Protein AF-A0A9X2F3K3-F1 (afdb_monomer)

Solvent-accessible surface area (backbone atoms only — not comparable to full-atom values): 7828 Å² total; per-residue (Å²): 143,87,76,75,82,71,66,69,67,62,64,63,65,62,68,70,69,75,80,77,74,86,85,67,72,75,80,76,63,83,79,59,46,78,61,59,54,81,40,63,28,26,39,67,88,41,89,82,61,59,40,31,37,43,40,50,56,79,48,82,90,44,61,50,35,48,31,40,33,40,38,33,50,92,89,35,58,29,33,31,41,34,37,35,51,48,46,36,38,36,33,30,28,77,43,69,66,54,93,61,69,64,47,56,68,27,46,40,39,36,42,55,45,76,55,99,90,40,42,38,34,50,32,44,43,90,59,63,75,68,45,45,32,35,38,128

Structure (mmCIF, N/CA/C/O backbone):
data_AF-A0A9X2F3K3-F1
#
_entry.id   AF-A0A9X2F3K3-F1
#
loop_
_atom_site.group_PDB
_atom_site.id
_atom_site.type_symbol
_atom_site.label_atom_id
_atom_site.label_alt_id
_atom_site.label_comp_id
_atom_site.label_asym_id
_atom_site.label_entity_id
_atom_site.label_seq_id
_atom_site.pdbx_PDB_ins_code
_atom_site.Cartn_x
_atom_site.Cartn_y
_atom_site.Cartn_z
_atom_site.occupancy
_atom_site.B_iso_or_equiv
_atom_site.auth_seq_id
_atom_site.auth_comp_id
_atom_site.auth_asym_id
_atom_site.auth_atom_id
_atom_site.pdbx_PDB_model_num
ATOM 1 N N . MET A 1 1 ? -67.944 -10.517 37.559 1.00 48.75 1 MET A N 1
ATOM 2 C CA . MET A 1 1 ? -67.243 -10.088 36.324 1.00 48.75 1 MET A CA 1
ATOM 3 C C . MET A 1 1 ? -66.319 -8.902 36.622 1.00 48.75 1 MET A C 1
ATOM 5 O O . MET A 1 1 ? -66.743 -7.764 36.480 1.00 48.75 1 MET A O 1
ATOM 9 N N . LYS A 1 2 ? -65.089 -9.121 37.118 1.00 51.03 2 LYS A N 1
ATOM 10 C CA . LYS A 1 2 ? -64.166 -8.020 37.498 1.00 51.03 2 LYS A CA 1
ATOM 11 C C . LYS A 1 2 ? -62.672 -8.333 37.275 1.00 51.03 2 LYS A C 1
ATOM 13 O O . LYS A 1 2 ? -61.825 -7.806 37.983 1.00 51.03 2 LYS A O 1
ATOM 18 N N . THR A 1 3 ? -62.317 -9.159 36.292 1.00 50.09 3 THR A N 1
ATOM 19 C CA . THR A 1 3 ? -60.914 -9.600 36.110 1.00 50.09 3 THR A CA 1
ATOM 20 C C . THR A 1 3 ? -60.356 -9.449 34.696 1.00 50.09 3 THR A C 1
ATOM 22 O O . THR A 1 3 ? -59.223 -9.836 34.458 1.00 50.09 3 THR A O 1
ATOM 25 N N . ILE A 1 4 ? -61.081 -8.819 33.765 1.00 51.38 4 ILE A N 1
ATOM 26 C CA . ILE A 1 4 ? -60.616 -8.689 32.367 1.00 51.38 4 ILE A CA 1
ATOM 27 C C . ILE A 1 4 ? -59.907 -7.344 32.097 1.00 51.38 4 ILE A C 1
ATOM 29 O O . ILE A 1 4 ? -59.139 -7.219 31.152 1.00 51.38 4 ILE A O 1
ATOM 33 N N . LYS A 1 5 ? -60.061 -6.329 32.960 1.00 46.66 5 LYS A N 1
ATOM 34 C CA . LYS A 1 5 ? -59.507 -4.981 32.702 1.00 46.66 5 LYS A CA 1
ATOM 35 C C . LYS A 1 5 ? -58.029 -4.773 33.070 1.00 46.66 5 LYS A C 1
ATOM 37 O O . LYS A 1 5 ? -57.496 -3.718 32.752 1.00 46.66 5 LYS A O 1
ATOM 42 N N . LYS A 1 6 ? -57.357 -5.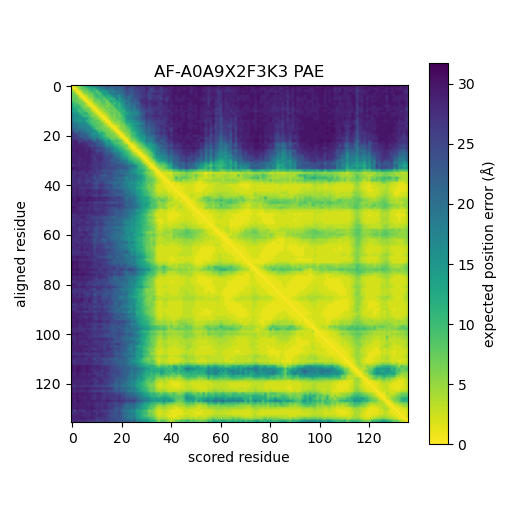730 33.723 1.00 46.91 6 LYS A N 1
ATOM 43 C CA . LYS A 1 6 ? -55.951 -5.555 34.154 1.00 46.91 6 LYS A CA 1
ATOM 44 C C . LYS A 1 6 ? -54.902 -6.132 33.199 1.00 46.91 6 LYS A C 1
ATOM 46 O O . LYS A 1 6 ? -53.742 -5.765 33.332 1.00 46.91 6 LYS A O 1
ATOM 51 N N . LEU A 1 7 ? -55.280 -6.966 32.226 1.00 45.00 7 LEU A N 1
ATOM 52 C CA . LEU A 1 7 ? -54.300 -7.559 31.305 1.00 45.00 7 LEU A CA 1
ATOM 53 C C . LEU A 1 7 ? -53.942 -6.670 30.104 1.00 45.00 7 LEU A C 1
ATOM 55 O O . LEU A 1 7 ? -52.879 -6.854 29.523 1.00 45.00 7 LEU A O 1
ATOM 59 N N . LEU A 1 8 ? -54.775 -5.685 29.747 1.00 45.44 8 LEU A N 1
ATOM 60 C CA . LEU A 1 8 ? -54.519 -4.860 28.557 1.00 45.44 8 LEU A CA 1
ATOM 61 C C . LEU A 1 8 ? -53.459 -3.763 28.766 1.00 45.44 8 LEU A C 1
ATOM 63 O O . LEU A 1 8 ? -52.913 -3.252 27.796 1.00 45.44 8 LEU A O 1
ATOM 67 N N . LEU A 1 9 ? -53.154 -3.398 30.015 1.00 45.66 9 LEU A N 1
ATOM 68 C CA . LEU A 1 9 ? -52.218 -2.308 30.326 1.00 45.66 9 LEU A CA 1
ATOM 69 C C . LEU A 1 9 ? -50.752 -2.754 30.408 1.00 45.66 9 LEU A C 1
ATOM 71 O O . LEU A 1 9 ? -49.864 -1.916 30.318 1.00 45.66 9 LEU A O 1
ATOM 75 N N . ILE A 1 10 ? -50.484 -4.058 30.529 1.00 48.84 10 ILE A N 1
ATOM 76 C CA . ILE A 1 10 ? -49.108 -4.578 30.595 1.00 48.84 10 ILE A CA 1
ATOM 77 C C . ILE A 1 10 ? -48.536 -4.799 29.184 1.00 48.84 10 ILE A C 1
ATOM 79 O O . ILE A 1 10 ? -47.331 -4.689 28.983 1.00 48.84 10 ILE A O 1
ATOM 83 N N . ALA A 1 11 ? -49.388 -5.015 28.177 1.00 46.38 11 ALA A N 1
ATOM 84 C CA . ALA A 1 11 ? -48.940 -5.225 26.800 1.00 46.38 11 ALA A CA 1
ATOM 85 C C . ALA A 1 11 ? -48.488 -3.933 26.086 1.00 46.38 11 ALA A C 1
ATOM 87 O O . ALA A 1 11 ? -47.692 -4.004 25.155 1.00 46.38 11 ALA A O 1
ATOM 88 N N . LEU A 1 12 ? -48.944 -2.750 26.520 1.00 43.50 12 LEU A N 1
ATOM 89 C CA . LEU A 1 12 ? -48.629 -1.486 25.837 1.00 43.50 12 LEU A CA 1
ATOM 90 C C . LEU A 1 12 ? -47.311 -0.837 26.303 1.00 43.50 12 LEU A C 1
ATOM 92 O O . LEU A 1 12 ? -46.729 -0.046 25.569 1.00 43.50 12 LEU A O 1
ATOM 96 N N . ALA A 1 13 ? -46.805 -1.199 27.487 1.00 46.12 13 ALA A N 1
ATOM 97 C CA . ALA A 1 13 ? -45.535 -0.679 28.009 1.00 46.12 13 ALA A CA 1
ATOM 98 C C . ALA A 1 13 ? -44.299 -1.441 27.489 1.00 46.12 13 ALA A C 1
ATOM 100 O O . ALA A 1 13 ? -43.184 -0.939 27.584 1.00 46.12 13 ALA A O 1
ATOM 101 N N . ILE A 1 14 ? -44.484 -2.634 26.916 1.00 46.66 14 ILE A N 1
ATOM 102 C CA . ILE A 1 14 ? -43.380 -3.457 26.391 1.00 46.66 14 ILE A CA 1
ATOM 103 C C . ILE A 1 14 ? -43.037 -3.066 24.941 1.00 46.66 14 ILE A C 1
ATOM 105 O O . ILE A 1 14 ? -41.908 -3.254 24.498 1.00 46.66 14 ILE A O 1
ATOM 109 N N . ILE A 1 15 ? -43.968 -2.435 24.217 1.00 45.91 15 ILE A N 1
ATOM 110 C CA . ILE A 1 15 ? -43.784 -2.072 22.801 1.00 45.91 15 ILE A CA 1
ATOM 111 C C . ILE A 1 15 ? -42.971 -0.772 22.628 1.00 45.91 15 ILE A C 1
ATOM 113 O O . ILE A 1 15 ? -42.363 -0.571 21.583 1.00 45.91 15 ILE A O 1
ATOM 117 N N . GLN A 1 16 ? -42.871 0.091 23.648 1.00 42.69 16 GLN A N 1
ATOM 118 C CA . GLN A 1 16 ? -42.116 1.354 23.540 1.00 42.69 16 GLN A CA 1
ATOM 119 C C . GLN A 1 16 ? -40.643 1.273 23.979 1.00 42.69 16 GLN A C 1
ATOM 121 O O . GLN A 1 16 ? -39.891 2.214 23.745 1.00 42.69 16 GLN A O 1
ATOM 126 N N . ALA A 1 17 ? -40.192 0.158 24.562 1.00 43.03 17 ALA A N 1
ATOM 127 C CA . ALA A 1 17 ? -38.802 0.010 25.008 1.00 43.03 17 ALA A CA 1
ATOM 128 C C . ALA A 1 17 ? -37.869 -0.644 23.967 1.00 43.03 17 ALA A C 1
ATOM 130 O O . ALA A 1 17 ? -36.667 -0.727 24.199 1.00 43.03 17 ALA A O 1
ATOM 131 N N . GLN A 1 18 ? -38.385 -1.092 22.816 1.00 45.47 18 GLN A N 1
ATOM 132 C CA . GLN A 1 18 ? -37.578 -1.762 21.782 1.00 45.47 18 GLN A CA 1
ATOM 133 C C . GLN A 1 18 ? -37.121 -0.848 20.631 1.00 45.47 18 GLN A C 1
ATOM 135 O O . GLN A 1 18 ? -36.517 -1.333 19.681 1.00 45.47 18 GLN A O 1
ATOM 140 N N . GLN A 1 19 ? -37.355 0.467 20.703 1.00 41.97 19 GLN A N 1
ATOM 141 C CA . GLN A 1 19 ? -36.951 1.413 19.647 1.00 41.97 19 GLN A CA 1
ATOM 142 C C . GLN A 1 19 ? -35.774 2.334 20.017 1.00 41.97 19 GLN A C 1
ATOM 144 O O . GLN A 1 19 ? -35.529 3.310 19.318 1.00 41.97 19 GLN A O 1
ATOM 149 N N . LEU A 1 20 ? -35.016 2.040 21.080 1.00 46.72 20 LEU A N 1
ATOM 150 C CA . LEU A 1 20 ? -33.930 2.924 21.544 1.00 46.72 20 LEU A CA 1
ATOM 151 C C . LEU A 1 20 ? -32.534 2.289 21.622 1.00 46.72 20 LEU A C 1
ATOM 153 O O . LEU A 1 20 ? -31.630 2.909 22.172 1.00 46.72 20 LEU A O 1
ATOM 157 N N . THR A 1 21 ? -32.303 1.102 21.055 1.00 46.56 21 THR A N 1
ATOM 158 C CA . THR A 1 21 ? -30.981 0.448 21.162 1.00 46.56 21 THR A CA 1
ATOM 159 C C . THR A 1 21 ? -30.273 0.125 19.850 1.00 46.56 21 THR A C 1
ATOM 161 O O . THR A 1 21 ? -29.158 -0.381 19.911 1.00 46.56 21 THR A O 1
ATOM 164 N N . SER A 1 22 ? -30.809 0.472 18.674 1.00 42.84 22 SER A N 1
ATOM 165 C CA . SER A 1 22 ? -30.088 0.211 17.411 1.00 42.84 22 SER A CA 1
ATOM 166 C C . SER A 1 22 ? -29.357 1.413 16.807 1.00 42.84 22 SER A C 1
ATOM 168 O O . SER A 1 22 ? -28.736 1.250 15.770 1.00 42.84 22 SER A O 1
ATOM 170 N N . CYS A 1 23 ? -29.376 2.596 17.430 1.00 48.41 23 CYS A N 1
ATOM 171 C CA . CYS A 1 23 ? -28.737 3.800 16.869 1.00 48.41 23 CYS A CA 1
ATOM 172 C C . CYS A 1 23 ? -27.602 4.349 17.758 1.00 48.41 23 CYS A C 1
ATOM 174 O O . CYS A 1 23 ? -27.389 5.556 17.833 1.00 48.41 23 CYS A O 1
ATOM 176 N N . GLY A 1 24 ? -26.922 3.469 18.504 1.00 41.50 24 GLY A N 1
ATOM 177 C CA . GLY A 1 24 ? -25.881 3.855 19.472 1.00 41.50 24 GLY A CA 1
ATOM 178 C C . GLY A 1 24 ? -24.563 3.085 19.371 1.00 41.50 24 GLY A C 1
ATOM 179 O O . GLY A 1 24 ? -23.591 3.484 20.005 1.00 41.50 24 GLY 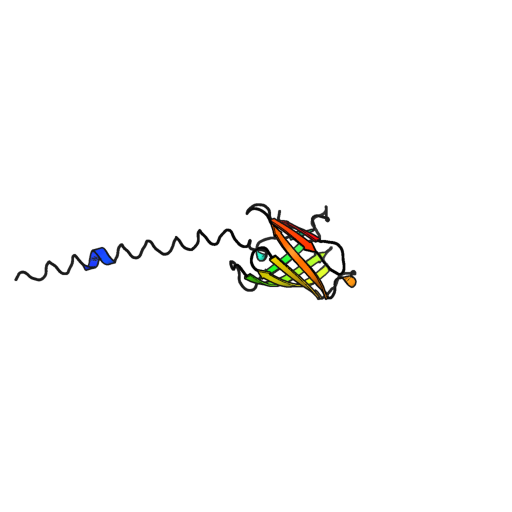A O 1
ATOM 180 N N . ALA A 1 25 ? -24.499 2.012 18.576 1.00 39.38 25 ALA A N 1
ATOM 181 C CA . ALA A 1 25 ? -23.254 1.278 18.323 1.00 39.38 25 ALA A CA 1
ATOM 182 C C . ALA A 1 25 ? -22.522 1.761 17.055 1.00 39.38 25 ALA A C 1
ATOM 184 O O . ALA A 1 25 ? -21.339 1.487 16.883 1.00 39.38 25 ALA A O 1
ATOM 185 N N . GLU A 1 26 ? -23.201 2.517 16.190 1.00 40.28 26 GLU A N 1
ATOM 186 C CA . GLU A 1 26 ? -22.645 2.998 14.918 1.00 40.28 26 GLU A CA 1
ATOM 187 C C . GLU A 1 26 ? -21.796 4.271 15.092 1.00 40.28 26 GLU A C 1
ATOM 189 O O . GLU A 1 26 ? -20.973 4.597 14.241 1.00 40.28 26 GLU A O 1
ATOM 194 N N . THR A 1 27 ? -21.921 4.971 16.224 1.00 41.59 27 THR A N 1
ATOM 195 C CA . THR A 1 27 ? -21.297 6.291 16.424 1.00 41.59 27 THR A CA 1
ATOM 196 C C . THR A 1 27 ? -19.950 6.261 17.153 1.00 41.59 27 THR A C 1
ATOM 198 O O . THR A 1 27 ? -19.328 7.309 17.306 1.00 41.59 27 THR A O 1
ATOM 201 N N . VAL A 1 28 ? -19.460 5.094 17.594 1.00 43.34 28 VAL A N 1
ATOM 202 C CA . VAL A 1 28 ? -18.189 4.991 18.357 1.00 43.34 28 VAL A CA 1
ATOM 203 C C . VAL A 1 28 ? -17.123 4.135 17.651 1.00 43.34 28 VAL A C 1
ATOM 205 O O . VAL A 1 28 ? -16.001 4.029 18.130 1.00 43.34 28 VAL A O 1
ATOM 208 N N . ALA A 1 29 ? -17.404 3.604 16.457 1.00 39.84 29 ALA A N 1
ATOM 209 C CA . ALA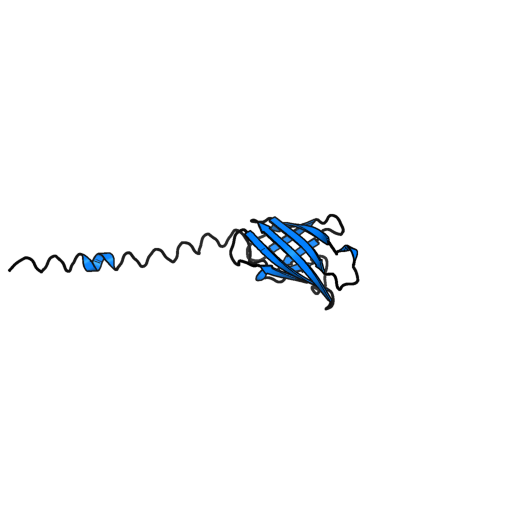 A 1 29 ? -16.402 2.917 15.627 1.00 39.84 29 ALA A CA 1
ATOM 210 C C . ALA A 1 29 ? -15.797 3.801 14.512 1.00 39.84 29 ALA A C 1
ATOM 212 O O . ALA A 1 29 ? -14.852 3.393 13.846 1.00 39.84 29 ALA A O 1
ATOM 213 N N . ALA A 1 30 ? -16.287 5.033 14.324 1.00 43.41 30 ALA A N 1
ATOM 214 C CA . ALA A 1 30 ? -15.908 5.909 13.206 1.00 43.41 30 ALA A CA 1
ATOM 215 C C . ALA A 1 30 ? -14.501 6.542 13.304 1.00 43.41 30 ALA A C 1
ATOM 217 O O . ALA A 1 30 ? -14.146 7.389 12.484 1.00 43.41 30 ALA A O 1
ATOM 218 N N . LEU A 1 31 ? -13.708 6.187 14.317 1.00 48.44 31 LEU A N 1
ATOM 219 C CA . LEU A 1 31 ? -12.449 6.871 14.622 1.00 48.44 31 LEU A CA 1
ATOM 220 C C . LEU A 1 31 ? -11.190 6.047 14.384 1.00 48.44 31 LEU A C 1
ATOM 222 O O . LEU A 1 31 ? -10.132 6.657 14.263 1.00 48.44 31 LEU A O 1
ATOM 226 N N . PHE A 1 32 ? -11.272 4.718 14.299 1.00 50.53 32 PHE A N 1
ATOM 227 C CA . PHE A 1 32 ? -10.052 3.938 14.493 1.00 50.53 32 PHE A CA 1
ATOM 228 C C . PHE A 1 32 ? -9.335 3.487 13.232 1.00 50.53 32 PHE A C 1
ATOM 230 O O . PHE A 1 32 ? -8.114 3.465 13.280 1.00 50.53 32 PHE A O 1
ATOM 237 N N . ILE A 1 33 ? -9.999 3.264 12.090 1.00 51.16 33 ILE A N 1
ATOM 238 C CA . ILE A 1 33 ? -9.274 3.041 10.826 1.00 51.16 33 ILE A CA 1
ATOM 239 C C . ILE A 1 33 ? -10.065 3.625 9.663 1.00 51.16 33 ILE A C 1
ATOM 241 O O . ILE A 1 33 ? -11.198 3.206 9.424 1.00 51.16 33 ILE A O 1
ATOM 245 N N . PRO A 1 34 ? -9.520 4.627 8.954 1.00 54.78 34 PRO A N 1
ATOM 246 C CA . PRO A 1 34 ? -10.183 5.160 7.781 1.00 54.78 34 PRO A CA 1
ATOM 247 C C . PRO A 1 34 ? -10.276 4.067 6.727 1.00 54.78 34 PRO A C 1
ATOM 249 O O . PRO A 1 34 ? -9.325 3.317 6.539 1.00 54.78 34 PRO A O 1
ATOM 252 N N . LEU A 1 35 ? -11.408 4.037 6.030 1.00 68.25 35 LEU A N 1
ATOM 253 C CA . LEU A 1 35 ? -11.637 3.302 4.794 1.00 68.25 35 LEU A CA 1
ATOM 254 C C . LEU A 1 35 ? -10.490 3.577 3.803 1.00 68.25 35 LEU A C 1
ATOM 256 O O . LEU A 1 35 ? -10.601 4.463 2.954 1.00 68.25 35 LEU A O 1
ATOM 260 N N . ILE A 1 36 ? -9.370 2.858 3.922 1.00 80.06 36 ILE A N 1
ATOM 261 C CA . ILE A 1 36 ? -8.237 2.985 2.999 1.00 80.06 36 ILE A CA 1
ATOM 262 C C . ILE A 1 36 ? -8.685 2.643 1.576 1.00 80.06 36 ILE A C 1
ATOM 264 O O . ILE A 1 36 ? -8.134 3.188 0.626 1.00 80.06 36 ILE A O 1
ATOM 268 N N . SER A 1 37 ? -9.738 1.825 1.466 1.00 80.31 37 SER A N 1
ATOM 269 C CA . SER A 1 37 ? -10.482 1.480 0.259 1.00 80.31 37 SER A CA 1
ATOM 270 C C . SER A 1 37 ? -11.365 2.600 -0.296 1.00 80.31 37 SER A C 1
ATOM 272 O O . SER A 1 37 ? -11.585 2.658 -1.501 1.00 80.31 37 SER A O 1
ATOM 274 N N . ALA A 1 38 ? -11.854 3.530 0.530 1.00 76.19 38 ALA A N 1
ATOM 275 C CA . ALA A 1 38 ? -12.732 4.616 0.072 1.00 76.19 38 ALA A CA 1
ATOM 276 C C . ALA A 1 38 ? -11.972 5.843 -0.449 1.00 76.19 38 ALA A C 1
ATOM 278 O O . ALA A 1 38 ? -12.589 6.865 -0.765 1.00 76.19 38 ALA A O 1
ATOM 279 N N . LYS A 1 39 ? -10.638 5.787 -0.489 1.00 81.00 39 LYS A N 1
ATOM 280 C CA . LYS A 1 39 ? -9.789 6.907 -0.882 1.00 81.00 39 LYS A CA 1
ATOM 281 C C . LYS A 1 39 ? -8.774 6.472 -1.925 1.00 81.00 39 LYS A C 1
ATOM 283 O O . LYS A 1 39 ? -8.164 5.415 -1.814 1.00 81.00 39 LYS A O 1
ATOM 288 N N . THR A 1 40 ? -8.559 7.344 -2.901 1.00 88.44 40 THR A N 1
ATOM 289 C CA . THR A 1 40 ? -7.353 7.300 -3.721 1.00 88.44 40 THR A CA 1
ATOM 290 C C . THR A 1 40 ? -6.219 7.918 -2.925 1.00 88.44 40 THR A C 1
ATOM 292 O O . THR A 1 40 ? -6.363 9.002 -2.354 1.00 88.44 40 THR A O 1
ATOM 295 N N . TRP A 1 41 ? -5.104 7.207 -2.880 1.00 92.00 41 TRP A N 1
ATOM 296 C CA . TRP A 1 41 ? -3.888 7.650 -2.227 1.00 92.00 41 TRP A CA 1
ATOM 297 C C . TRP A 1 41 ? -2.892 8.064 -3.293 1.00 92.00 41 TRP A C 1
ATOM 299 O O . TRP A 1 41 ? -2.684 7.331 -4.251 1.00 92.00 41 TRP A O 1
ATOM 309 N N . THR A 1 42 ? -2.273 9.219 -3.134 1.00 93.44 42 THR A N 1
ATOM 310 C CA . THR A 1 42 ? -1.326 9.757 -4.112 1.00 93.44 42 THR A CA 1
ATOM 311 C C . THR A 1 42 ? 0.052 9.831 -3.482 1.00 93.44 42 THR A C 1
ATOM 313 O O . THR A 1 42 ? 0.154 10.224 -2.315 1.00 93.44 42 THR A O 1
ATOM 316 N N . ASP A 1 43 ? 1.098 9.468 -4.228 1.00 92.81 43 ASP A N 1
ATOM 317 C CA . ASP A 1 43 ? 2.473 9.709 -3.782 1.00 92.81 43 ASP A CA 1
ATOM 318 C C . ASP A 1 43 ? 2.697 11.216 -3.623 1.00 92.81 43 ASP A C 1
ATOM 320 O O . ASP A 1 43 ? 2.555 11.993 -4.565 1.00 92.81 43 ASP A O 1
ATOM 324 N N . GLN A 1 44 ? 3.053 11.644 -2.413 1.00 90.81 44 GLN A N 1
ATOM 325 C CA . GLN A 1 44 ? 3.332 13.042 -2.114 1.00 90.81 44 GLN A CA 1
ATOM 326 C C . GLN A 1 44 ? 4.506 13.591 -2.944 1.00 90.81 44 GLN A C 1
ATOM 328 O O . GLN A 1 44 ? 4.573 14.800 -3.179 1.00 90.81 44 GLN A O 1
ATOM 333 N N . ALA A 1 45 ? 5.439 12.734 -3.370 1.00 88.81 45 ALA A N 1
ATOM 334 C CA . ALA A 1 45 ? 6.539 13.127 -4.244 1.00 88.81 45 ALA A CA 1
ATOM 335 C C . ALA A 1 45 ? 6.082 13.408 -5.688 1.00 88.81 45 ALA A C 1
ATOM 337 O O . ALA A 1 45 ? 6.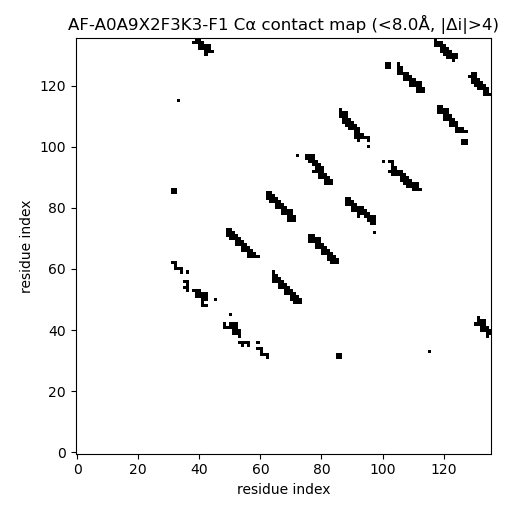795 14.099 -6.421 1.00 88.81 45 ALA A O 1
ATOM 338 N N . ASP A 1 46 ? 4.903 12.926 -6.095 1.00 85.69 46 ASP A N 1
ATOM 339 C CA . ASP A 1 46 ? 4.364 13.147 -7.431 1.00 85.69 46 ASP A CA 1
ATOM 340 C C . ASP A 1 46 ? 3.526 14.432 -7.513 1.00 85.69 46 ASP A C 1
ATOM 342 O O . ASP A 1 46 ? 2.331 14.480 -7.208 1.00 85.69 46 ASP A O 1
ATOM 346 N N . ALA A 1 47 ? 4.155 15.491 -8.025 1.00 82.56 47 ALA A N 1
ATOM 347 C CA . ALA A 1 47 ? 3.505 16.776 -8.261 1.00 82.56 47 ALA A CA 1
ATOM 348 C C . ALA A 1 47 ? 2.352 16.714 -9.286 1.00 82.56 47 ALA A C 1
ATOM 350 O O . ALA A 1 47 ? 1.512 17.615 -9.307 1.00 82.56 47 ALA A O 1
ATOM 351 N N . THR A 1 48 ? 2.309 15.687 -10.141 1.00 85.25 48 THR A N 1
ATOM 352 C CA . THR A 1 48 ? 1.281 15.522 -11.182 1.00 85.25 48 THR A CA 1
ATOM 353 C C . THR A 1 48 ? 0.059 14.737 -10.711 1.00 85.25 48 THR A C 1
ATOM 355 O O . THR A 1 48 ? -0.972 14.771 -11.386 1.00 85.25 48 THR A O 1
ATOM 358 N N . LYS A 1 49 ? 0.151 14.086 -9.543 1.00 82.94 49 LYS A N 1
ATOM 359 C CA . LYS A 1 49 ? -0.888 13.237 -8.944 1.00 82.94 49 LYS A CA 1
ATOM 360 C C . LYS A 1 49 ? -1.350 12.065 -9.824 1.00 82.94 49 LYS A C 1
ATOM 362 O O . LYS A 1 49 ? -2.496 11.630 -9.722 1.00 82.94 49 LYS A O 1
ATOM 367 N N . GLN A 1 50 ? -0.488 11.568 -10.703 1.00 86.12 50 GLN A N 1
ATOM 368 C CA . GLN A 1 50 ? -0.746 10.402 -11.551 1.00 86.12 50 GLN A CA 1
ATOM 369 C C . GLN A 1 50 ? -0.280 9.095 -10.900 1.00 86.12 50 GLN A C 1
ATOM 371 O O . GLN A 1 50 ? -0.827 8.034 -11.198 1.00 86.12 50 GLN A O 1
ATOM 376 N N . HIS A 1 51 ? 0.679 9.174 -9.978 1.00 92.12 51 HIS A N 1
ATOM 377 C CA . HIS A 1 51 ? 1.165 8.073 -9.166 1.00 92.12 51 HIS A CA 1
ATOM 378 C C . HIS A 1 51 ? 0.211 7.826 -7.999 1.00 92.12 51 HIS A C 1
ATOM 380 O O . HIS A 1 51 ? 0.233 8.513 -6.973 1.00 92.12 51 HIS A O 1
ATOM 386 N N . THR A 1 52 ? -0.680 6.859 -8.194 1.00 93.75 52 THR A N 1
ATOM 387 C CA . THR A 1 52 ? -1.816 6.613 -7.301 1.00 93.75 52 THR A CA 1
ATOM 388 C C . THR A 1 52 ? -1.852 5.181 -6.800 1.00 93.75 52 THR A C 1
ATOM 390 O O . THR A 1 52 ? -1.375 4.262 -7.454 1.00 93.75 52 THR A O 1
ATOM 393 N N . PHE A 1 53 ? -2.444 4.993 -5.629 1.00 94.56 53 PHE A N 1
ATOM 394 C CA . PHE A 1 53 ? -2.556 3.726 -4.932 1.00 94.56 53 PHE A CA 1
ATOM 395 C C . PHE A 1 53 ? -4.014 3.489 -4.559 1.00 94.56 53 PHE A C 1
ATOM 397 O O . PHE A 1 53 ? -4.699 4.372 -4.027 1.00 94.56 53 PHE A O 1
ATOM 404 N N . PHE A 1 54 ? -4.471 2.273 -4.831 1.00 93.19 54 PHE A N 1
ATOM 405 C CA . PHE A 1 54 ? -5.820 1.809 -4.545 1.00 93.19 54 PHE A CA 1
ATOM 406 C C . PHE A 1 54 ? -5.745 0.559 -3.684 1.00 93.19 54 PHE A C 1
ATOM 408 O O . PHE A 1 54 ? -4.979 -0.354 -3.983 1.00 93.19 54 PHE A O 1
ATOM 415 N N . PHE A 1 55 ? -6.566 0.517 -2.640 1.00 92.56 55 PHE A N 1
ATOM 416 C CA . PHE A 1 55 ? -6.635 -0.592 -1.696 1.00 92.56 55 PHE A CA 1
ATOM 417 C C . PHE A 1 55 ? -8.021 -1.226 -1.791 1.00 92.56 55 PHE A C 1
ATOM 419 O O . PHE A 1 55 ? -9.030 -0.531 -1.745 1.00 92.56 55 PHE A O 1
ATOM 426 N N . ASN A 1 56 ? -8.080 -2.542 -1.914 1.00 92.00 56 ASN A N 1
ATOM 427 C CA . ASN A 1 56 ? -9.305 -3.322 -1.881 1.00 92.00 56 ASN A CA 1
ATOM 428 C C . ASN A 1 56 ? -9.258 -4.224 -0.647 1.00 92.00 56 ASN A C 1
ATOM 430 O O . ASN A 1 56 ? -8.506 -5.199 -0.619 1.00 92.00 56 ASN A O 1
ATOM 434 N N . VAL A 1 57 ? -9.997 -3.839 0.391 1.00 90.44 57 VAL A N 1
ATOM 435 C CA . VAL A 1 57 ? -9.972 -4.497 1.702 1.00 90.44 57 VAL A CA 1
ATOM 436 C C . VAL A 1 57 ? -11.006 -5.618 1.757 1.00 90.44 57 VAL A C 1
ATOM 438 O O . VAL A 1 57 ? -12.102 -5.474 1.223 1.00 90.44 57 VAL A O 1
ATOM 441 N N . ASP A 1 58 ? -10.673 -6.718 2.429 1.00 88.75 58 ASP A N 1
ATOM 442 C CA . ASP A 1 58 ? -11.588 -7.860 2.558 1.00 88.75 58 ASP A CA 1
ATOM 443 C C . ASP A 1 58 ? -12.801 -7.534 3.448 1.00 88.75 58 ASP A C 1
ATOM 445 O O . ASP A 1 58 ? -13.928 -7.931 3.146 1.00 88.75 58 ASP A O 1
ATOM 449 N N . GLU A 1 59 ? -12.582 -6.802 4.547 1.00 81.25 59 GLU A N 1
ATOM 450 C CA . GLU A 1 59 ? -13.631 -6.388 5.480 1.00 81.25 59 GLU A CA 1
ATOM 451 C C . GLU A 1 59 ? -13.611 -4.871 5.729 1.00 81.25 59 GLU A C 1
ATOM 453 O O . GLU A 1 59 ? -12.812 -4.344 6.512 1.00 81.25 59 GLU A O 1
ATOM 458 N N . ASP A 1 60 ? -14.553 -4.156 5.110 1.00 76.69 60 ASP A N 1
ATOM 459 C CA . ASP A 1 60 ? -14.746 -2.724 5.346 1.00 76.69 60 ASP A CA 1
ATOM 460 C C . ASP A 1 60 ? -15.214 -2.425 6.785 1.00 76.69 60 ASP A C 1
ATOM 462 O O . ASP A 1 60 ? -16.004 -3.149 7.400 1.00 76.69 60 ASP A O 1
ATOM 466 N N . GLY A 1 61 ? -14.746 -1.296 7.327 1.00 74.50 61 GLY A N 1
ATOM 467 C CA . GLY A 1 61 ? -15.165 -0.790 8.639 1.00 74.50 61 GLY A CA 1
ATOM 468 C C . GLY A 1 61 ? -14.613 -1.567 9.839 1.00 74.50 61 GLY A C 1
ATOM 469 O O . GLY A 1 61 ? -15.103 -1.393 10.958 1.00 74.50 61 GLY A O 1
ATOM 470 N N . LYS A 1 62 ? -13.611 -2.430 9.636 1.00 81.69 62 LYS A N 1
ATOM 471 C CA . LYS A 1 62 ? -12.934 -3.166 10.711 1.00 81.69 62 LYS A CA 1
ATOM 472 C C . LYS A 1 62 ? -11.658 -2.478 11.175 1.00 81.69 62 LYS A C 1
ATOM 474 O O . LYS A 1 62 ? -11.015 -1.756 10.424 1.00 81.69 62 LYS A O 1
ATOM 479 N N . ALA A 1 63 ? -11.276 -2.775 12.420 1.00 81.50 63 ALA A N 1
ATOM 480 C CA . ALA A 1 63 ? -10.004 -2.363 13.014 1.00 81.50 63 ALA A CA 1
ATOM 481 C C . ALA A 1 63 ? -8.805 -3.232 12.557 1.00 81.50 63 ALA A C 1
ATOM 483 O O . ALA A 1 63 ? -7.683 -3.047 13.004 1.00 81.50 63 ALA A O 1
ATOM 484 N N . LYS A 1 64 ? -9.037 -4.218 11.696 1.00 88.50 64 LYS A N 1
ATOM 485 C CA . LYS A 1 64 ? -7.996 -5.004 11.041 1.00 88.50 64 LYS A CA 1
ATOM 486 C C . LYS A 1 64 ? -8.599 -5.691 9.831 1.00 88.50 64 LYS A C 1
ATOM 488 O O . LYS A 1 64 ? -9.744 -6.134 9.905 1.00 88.50 64 LYS A O 1
ATOM 493 N N . SER A 1 65 ? -7.846 -5.785 8.751 1.00 91.25 65 SER A N 1
ATOM 494 C CA . SER A 1 65 ? -8.240 -6.537 7.562 1.00 91.25 65 SER A CA 1
ATOM 495 C C . SER A 1 65 ? -7.009 -6.813 6.715 1.00 91.25 65 SER A C 1
ATOM 497 O O . SER A 1 65 ? -6.030 -6.065 6.757 1.00 91.25 65 SER A O 1
ATOM 499 N N . ASN A 1 66 ? -7.085 -7.863 5.906 1.00 95.38 66 ASN A N 1
ATOM 500 C CA . ASN A 1 66 ? -6.202 -7.995 4.757 1.00 95.38 66 ASN A CA 1
ATOM 501 C C . ASN A 1 66 ? -6.733 -7.143 3.598 1.00 95.38 66 ASN A C 1
ATOM 503 O O . ASN A 1 66 ? -7.883 -6.678 3.621 1.00 95.38 66 ASN A O 1
ATOM 507 N N . PHE A 1 67 ? -5.879 -6.921 2.607 1.00 94.94 67 PHE A N 1
ATOM 508 C CA . PHE A 1 67 ? -6.235 -6.252 1.370 1.00 94.94 67 PHE A CA 1
ATOM 509 C C . PHE A 1 67 ? -5.344 -6.686 0.210 1.00 94.94 67 PHE A C 1
ATOM 511 O O . PHE A 1 67 ? -4.201 -7.112 0.382 1.00 94.94 67 PHE A O 1
ATOM 518 N N . THR A 1 68 ? -5.867 -6.462 -0.986 1.00 96.69 68 THR A N 1
ATOM 519 C CA . THR A 1 68 ? -5.091 -6.384 -2.226 1.00 96.69 68 THR A CA 1
ATOM 520 C C . THR A 1 68 ? -5.049 -4.930 -2.684 1.00 96.69 68 THR A C 1
ATOM 522 O O . THR A 1 68 ? -5.823 -4.097 -2.206 1.00 96.69 68 THR A O 1
ATOM 525 N N . GLY A 1 69 ? -4.155 -4.578 -3.594 1.00 95.69 69 GLY A N 1
ATOM 526 C CA . GLY A 1 69 ? -4.126 -3.226 -4.122 1.00 95.69 69 GLY A CA 1
ATOM 527 C C . GLY A 1 69 ? -3.266 -3.069 -5.356 1.00 95.69 69 GLY A C 1
ATOM 528 O O . GLY A 1 69 ? -2.536 -3.973 -5.753 1.00 95.69 69 GLY A O 1
ATOM 529 N N . ASN A 1 70 ? -3.413 -1.908 -5.984 1.00 95.69 70 ASN A N 1
ATOM 530 C CA . ASN A 1 70 ? -2.697 -1.561 -7.200 1.00 95.69 70 ASN A CA 1
ATOM 531 C C . ASN A 1 70 ? -2.053 -0.189 -7.046 1.00 95.69 70 ASN A C 1
ATOM 533 O O . ASN A 1 70 ? -2.692 0.763 -6.588 1.00 95.69 70 ASN A O 1
ATOM 537 N N . GLU A 1 71 ? -0.797 -0.105 -7.454 1.00 95.06 71 GLU A N 1
ATOM 538 C CA . GLU A 1 71 ? -0.085 1.133 -7.722 1.00 95.06 71 GLU A CA 1
ATOM 539 C C . GLU A 1 71 ? -0.209 1.420 -9.220 1.00 95.06 71 GLU A C 1
ATOM 541 O O . GLU A 1 71 ? 0.173 0.597 -10.049 1.00 95.06 71 GLU A O 1
ATOM 546 N N . ASN A 1 72 ? -0.746 2.584 -9.571 1.00 94.25 72 ASN A N 1
ATOM 547 C CA . ASN A 1 72 ? -0.840 3.054 -10.944 1.00 94.25 72 ASN A CA 1
ATOM 548 C C . ASN A 1 72 ? 0.233 4.115 -11.186 1.00 94.25 72 ASN A C 1
ATOM 550 O O . ASN A 1 72 ? 0.249 5.140 -10.502 1.00 94.25 72 ASN A O 1
ATOM 554 N N . ILE A 1 73 ? 1.082 3.893 -12.188 1.00 89.00 73 ILE A N 1
ATOM 555 C CA . ILE A 1 73 ? 2.100 4.842 -12.652 1.00 89.00 73 ILE A CA 1
ATOM 556 C C . ILE A 1 73 ? 1.991 4.923 -14.171 1.00 89.00 73 ILE A C 1
ATOM 558 O O . ILE A 1 73 ? 2.211 3.930 -14.858 1.00 89.00 73 ILE A O 1
ATOM 562 N N . GLU A 1 74 ? 1.619 6.090 -14.700 1.00 84.62 74 GLU A N 1
ATOM 563 C CA . GLU A 1 74 ? 1.558 6.347 -16.153 1.00 84.62 74 GLU A CA 1
ATOM 564 C C . GLU A 1 74 ? 0.727 5.311 -16.948 1.00 84.62 74 GLU A C 1
ATOM 566 O O . GLU A 1 74 ? 1.006 5.004 -18.105 1.00 84.62 74 GLU A O 1
ATOM 571 N N . GLY A 1 75 ? -0.320 4.756 -16.328 1.00 83.25 75 GLY A N 1
ATOM 572 C CA . GLY A 1 75 ? -1.187 3.741 -16.940 1.00 83.25 75 GLY A CA 1
ATOM 573 C C . GLY A 1 75 ? -0.680 2.298 -16.829 1.00 83.25 75 GLY A C 1
ATOM 574 O O . GLY A 1 75 ? -1.362 1.388 -17.296 1.00 83.25 75 GLY A O 1
ATOM 575 N N . VAL A 1 76 ? 0.468 2.077 -16.186 1.00 90.38 76 VAL A N 1
ATOM 576 C CA . VAL A 1 76 ? 0.961 0.754 -15.786 1.00 90.38 76 VAL A CA 1
ATOM 577 C C . VAL A 1 76 ? 0.513 0.445 -14.359 1.00 90.38 76 VAL A C 1
ATOM 579 O O . VAL A 1 76 ? 0.410 1.359 -13.540 1.00 90.38 76 VAL A O 1
ATOM 582 N N . GLN A 1 77 ? 0.236 -0.832 -14.074 1.00 94.50 77 GLN A N 1
ATOM 583 C CA . GLN A 1 77 ? -0.238 -1.288 -12.767 1.00 94.50 77 GLN A CA 1
ATOM 584 C C . GLN A 1 77 ? 0.719 -2.297 -12.137 1.00 94.50 77 GLN A C 1
ATOM 586 O O . GLN A 1 77 ? 0.923 -3.381 -12.685 1.00 94.50 77 GLN A O 1
ATOM 591 N N . ASP A 1 78 ? 1.239 -1.958 -10.965 1.00 95.50 78 ASP A N 1
ATOM 592 C CA . ASP A 1 78 ? 1.978 -2.875 -10.101 1.00 95.50 78 ASP A CA 1
ATOM 593 C C . ASP A 1 78 ? 1.043 -3.361 -8.983 1.00 95.50 78 ASP A C 1
ATOM 595 O O . ASP A 1 78 ? 0.318 -2.569 -8.374 1.00 95.50 78 ASP A O 1
ATOM 599 N N . HIS A 1 79 ? 1.032 -4.668 -8.719 1.00 97.25 79 HIS A N 1
ATOM 600 C CA . HIS A 1 79 ? 0.122 -5.297 -7.763 1.00 97.25 79 HIS A CA 1
ATOM 601 C C . HIS A 1 79 ? 0.798 -5.554 -6.417 1.00 97.25 79 HIS A C 1
ATOM 603 O O . HIS A 1 79 ? 1.962 -5.968 -6.350 1.00 97.25 79 HIS A O 1
ATOM 609 N N . PHE A 1 80 ? 0.047 -5.363 -5.335 1.00 97.06 80 PHE A N 1
ATOM 610 C CA . PHE A 1 80 ? 0.501 -5.655 -3.983 1.00 97.06 80 PHE A CA 1
ATOM 611 C C . PHE A 1 80 ? -0.593 -6.269 -3.112 1.00 97.06 80 PHE A C 1
ATOM 613 O O . PHE A 1 80 ? -1.788 -6.056 -3.307 1.00 97.06 80 PHE A O 1
ATOM 620 N N . GLU A 1 81 ? -0.156 -6.985 -2.081 1.00 98.19 81 GLU A N 1
ATOM 621 C CA . GLU A 1 81 ? -1.019 -7.574 -1.059 1.00 98.19 81 GLU A CA 1
ATOM 622 C C . GLU A 1 81 ? -0.522 -7.185 0.328 1.00 98.19 81 GLU A C 1
ATOM 624 O O . GLU A 1 81 ? 0.682 -7.015 0.546 1.00 98.19 81 GLU A O 1
ATOM 629 N N . GLY A 1 82 ? -1.435 -7.043 1.281 1.00 97.19 82 GLY A N 1
ATOM 630 C CA . GLY A 1 82 ? -1.081 -6.566 2.605 1.00 97.19 82 GLY A CA 1
ATOM 631 C C . GLY A 1 82 ? -2.170 -6.721 3.647 1.00 97.19 82 GLY A C 1
ATOM 632 O O . GLY A 1 82 ? -3.184 -7.389 3.449 1.00 97.19 82 GLY A O 1
ATOM 633 N N . SER A 1 83 ? -1.926 -6.102 4.793 1.00 95.38 83 SER A N 1
ATOM 634 C CA . SER A 1 83 ? -2.871 -6.039 5.895 1.00 95.38 83 SER A CA 1
ATOM 635 C C . SER A 1 83 ? -2.681 -4.768 6.709 1.00 95.38 83 SER A C 1
ATOM 637 O O . SER A 1 83 ? -1.646 -4.096 6.653 1.00 95.38 83 SER A O 1
ATOM 639 N N . PHE A 1 84 ? -3.718 -4.419 7.456 1.00 92.12 84 PHE A N 1
ATOM 640 C CA . PHE A 1 84 ? -3.645 -3.392 8.480 1.00 92.12 84 PHE A CA 1
ATOM 641 C C . PHE A 1 84 ? -4.193 -3.918 9.804 1.00 92.12 84 PHE A C 1
ATOM 643 O O . PHE A 1 84 ? -5.067 -4.789 9.832 1.00 92.12 84 PHE A O 1
ATOM 650 N N . ASP A 1 85 ? -3.685 -3.348 10.890 1.00 91.25 85 ASP A N 1
ATOM 651 C CA . ASP A 1 85 ? -4.155 -3.537 12.261 1.00 91.25 85 ASP A CA 1
ATOM 652 C C . ASP A 1 85 ? -4.069 -2.181 12.970 1.00 91.25 85 ASP A C 1
ATOM 654 O O . ASP A 1 85 ? -2.985 -1.608 13.120 1.00 91.25 85 ASP A O 1
ATOM 658 N N . GLU A 1 86 ? -5.220 -1.622 13.333 1.00 87.44 86 GLU A N 1
ATOM 659 C CA . GLU A 1 86 ? -5.342 -0.235 13.793 1.00 87.44 86 GLU A CA 1
ATOM 660 C C . GLU A 1 86 ? -4.679 0.757 12.813 1.00 87.44 86 GLU A C 1
ATOM 662 O O . GLU A 1 86 ? -4.966 0.789 11.617 1.00 87.44 86 GLU A O 1
ATOM 667 N N . GLU A 1 87 ? -3.779 1.603 13.300 1.00 88.25 87 GLU A N 1
ATOM 668 C CA . GLU A 1 87 ? -3.077 2.578 12.466 1.00 88.25 87 GLU A CA 1
ATOM 669 C C . GLU A 1 87 ? -1.875 1.974 11.730 1.00 88.25 87 GLU A C 1
ATOM 671 O O . GLU A 1 87 ? -1.222 2.677 10.963 1.00 88.25 87 GLU A O 1
ATOM 676 N N . TYR A 1 88 ? -1.538 0.705 11.960 1.00 91.75 88 TYR A N 1
ATOM 677 C CA . TYR A 1 88 ? -0.394 0.058 11.329 1.00 91.75 88 TYR A CA 1
ATOM 678 C C . TYR A 1 88 ? -0.802 -0.597 10.019 1.00 91.75 88 TYR A C 1
ATOM 680 O O . TYR A 1 88 ? -1.833 -1.257 9.933 1.00 91.75 88 TYR A O 1
ATOM 688 N N . ILE A 1 89 ? 0.041 -0.443 9.003 1.00 93.62 89 ILE A N 1
ATOM 689 C CA . ILE A 1 89 ? -0.172 -1.035 7.686 1.00 93.62 89 ILE A CA 1
ATOM 690 C C . ILE A 1 89 ? 1.111 -1.674 7.179 1.00 93.62 89 ILE A C 1
ATOM 692 O O . ILE A 1 89 ? 2.210 -1.136 7.356 1.00 93.62 89 ILE A O 1
ATOM 696 N N . GLU A 1 90 ? 0.963 -2.805 6.504 1.00 96.06 90 GLU A N 1
ATOM 697 C CA . GLU A 1 90 ? 2.024 -3.411 5.725 1.00 96.06 90 GLU A CA 1
ATOM 698 C C . GLU A 1 90 ? 1.519 -3.986 4.407 1.00 96.06 90 GLU A C 1
ATOM 700 O O . GLU A 1 90 ? 0.384 -4.438 4.315 1.00 96.06 90 GLU A O 1
ATOM 705 N N . PHE A 1 91 ? 2.367 -3.978 3.381 1.00 96.06 91 PHE A N 1
ATOM 706 C CA . PHE A 1 91 ? 2.096 -4.656 2.115 1.00 96.06 91 PHE A CA 1
ATOM 707 C C . PHE A 1 91 ? 3.386 -5.059 1.413 1.00 96.06 91 PHE A C 1
ATOM 709 O O . PHE A 1 91 ? 4.465 -4.553 1.715 1.00 96.06 91 PHE A O 1
ATOM 716 N N . THR A 1 92 ? 3.281 -5.978 0.466 1.00 96.31 92 THR A N 1
ATOM 717 C CA . THR A 1 92 ? 4.388 -6.439 -0.368 1.00 96.31 92 THR A CA 1
ATOM 718 C C . THR A 1 92 ? 3.933 -6.466 -1.817 1.00 96.31 92 THR A C 1
ATOM 720 O O . THR A 1 92 ? 2.841 -6.949 -2.102 1.00 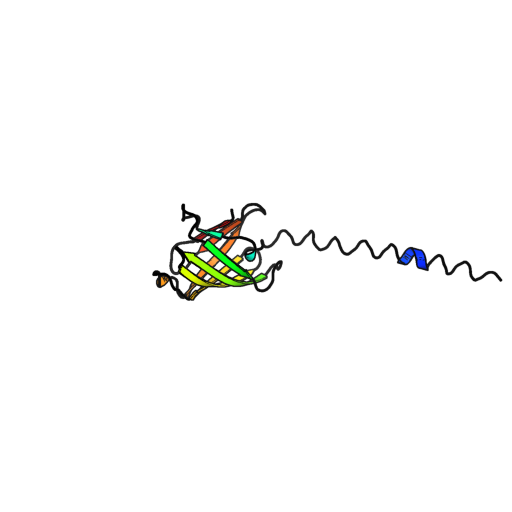96.31 92 THR A O 1
ATOM 723 N N . TYR A 1 93 ? 4.766 -5.972 -2.731 1.00 95.25 93 TYR A N 1
ATOM 724 C CA . TYR A 1 93 ? 4.494 -6.123 -4.160 1.00 95.25 93 TYR A CA 1
ATOM 725 C C . TYR A 1 93 ? 4.632 -7.581 -4.587 1.00 95.25 93 TYR A C 1
ATOM 727 O O . TYR A 1 93 ? 5.664 -8.215 -4.337 1.00 95.25 93 TYR A O 1
ATOM 735 N N . THR A 1 94 ? 3.606 -8.088 -5.255 1.00 96.50 94 THR A N 1
ATOM 736 C CA . THR A 1 94 ? 3.489 -9.479 -5.704 1.00 96.50 94 THR A CA 1
ATOM 737 C C . THR A 1 94 ? 3.612 -9.609 -7.222 1.00 96.50 94 THR A C 1
ATOM 739 O O . THR A 1 94 ? 4.052 -10.653 -7.697 1.00 96.50 94 THR A O 1
ATOM 742 N N . GLU A 1 95 ? 3.333 -8.540 -7.973 1.00 96.31 95 GLU A N 1
ATOM 743 C CA . GLU A 1 95 ? 3.487 -8.475 -9.430 1.00 96.31 95 GLU A CA 1
ATOM 744 C C . GLU A 1 95 ? 3.920 -7.066 -9.857 1.00 96.31 95 GLU A C 1
ATOM 746 O O . GLU A 1 95 ? 3.369 -6.083 -9.371 1.00 96.31 95 GLU A O 1
ATOM 751 N N . ILE A 1 96 ? 4.900 -6.962 -10.759 1.00 94.88 96 ILE A N 1
ATOM 752 C CA . ILE A 1 96 ? 5.411 -5.685 -11.278 1.00 94.88 96 ILE A CA 1
ATOM 753 C C . ILE A 1 96 ? 5.305 -5.697 -12.799 1.00 94.88 96 ILE A C 1
ATOM 755 O O . ILE A 1 96 ? 5.909 -6.548 -13.453 1.00 94.88 96 ILE A O 1
ATOM 759 N N . ASN A 1 97 ? 4.575 -4.728 -13.341 1.00 93.00 97 ASN A N 1
ATOM 760 C CA . ASN A 1 97 ? 4.463 -4.470 -14.774 1.00 93.00 97 ASN A CA 1
ATOM 761 C C . ASN A 1 97 ? 5.220 -3.199 -15.189 1.00 93.00 97 ASN A C 1
ATOM 763 O O . ASN A 1 97 ? 5.463 -2.989 -16.379 1.00 93.00 97 ASN A O 1
ATOM 767 N N . SER A 1 98 ? 5.597 -2.348 -14.230 1.00 87.69 98 SER A N 1
ATOM 768 C CA . SER A 1 98 ? 6.453 -1.187 -14.465 1.00 87.69 98 SER A CA 1
ATOM 769 C C . SER A 1 98 ? 7.900 -1.590 -14.770 1.00 87.69 98 SER A C 1
ATOM 771 O O . SER A 1 98 ? 8.314 -2.743 -14.636 1.00 87.69 98 SER A O 1
ATOM 773 N N . SER A 1 99 ? 8.714 -0.619 -15.189 1.00 85.56 99 SER A N 1
ATOM 774 C CA . SER A 1 99 ? 10.142 -0.849 -15.431 1.00 85.56 99 SER A CA 1
ATOM 775 C C . SER A 1 99 ? 10.965 -1.024 -14.147 1.00 85.56 99 SER A C 1
ATOM 777 O O . SER A 1 99 ? 12.152 -1.342 -14.232 1.00 85.56 99 SER A O 1
ATOM 779 N N . ASP A 1 100 ? 10.382 -0.806 -12.963 1.00 87.06 100 ASP A N 1
ATOM 780 C CA . ASP A 1 100 ? 11.089 -0.896 -11.684 1.00 87.06 100 ASP A CA 1
ATOM 781 C C . ASP A 1 100 ? 10.971 -2.289 -11.050 1.00 87.06 100 ASP A C 1
ATOM 783 O O . ASP A 1 100 ? 10.265 -2.520 -10.067 1.00 87.06 100 ASP A O 1
ATOM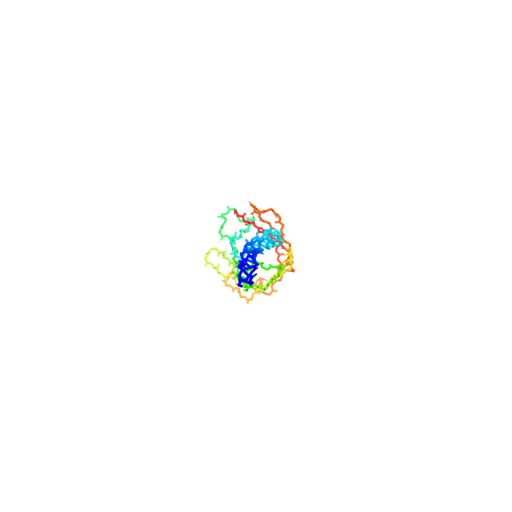 787 N N . ALA A 1 101 ? 11.745 -3.235 -11.584 1.00 87.19 101 ALA A N 1
ATOM 788 C CA . ALA A 1 101 ? 11.793 -4.606 -11.077 1.00 87.19 101 ALA A CA 1
ATOM 789 C C . ALA A 1 101 ? 12.279 -4.722 -9.614 1.00 87.19 101 ALA A C 1
ATOM 791 O O . ALA A 1 101 ? 12.141 -5.788 -9.010 1.00 87.19 101 ALA A O 1
ATOM 792 N N . THR A 1 102 ? 12.849 -3.663 -9.018 1.00 86.44 102 THR A N 1
ATOM 793 C CA . THR A 1 102 ? 13.335 -3.702 -7.626 1.00 86.44 102 THR A CA 1
ATOM 794 C C . THR A 1 102 ? 12.203 -3.776 -6.605 1.00 86.44 102 THR A C 1
ATOM 796 O O . THR A 1 102 ? 12.409 -4.247 -5.482 1.00 86.44 102 THR A O 1
ATOM 799 N N . LYS A 1 103 ? 10.996 -3.375 -7.018 1.00 88.94 103 LYS A N 1
ATOM 800 C CA . LYS A 1 103 ? 9.793 -3.412 -6.193 1.00 88.94 103 LYS A CA 1
ATOM 801 C C . LYS A 1 103 ? 9.303 -4.824 -5.912 1.00 88.94 103 LYS A C 1
ATOM 803 O O . LYS A 1 103 ? 8.726 -5.034 -4.851 1.00 88.94 103 LYS A O 1
ATOM 808 N N . LEU A 1 104 ? 9.547 -5.804 -6.788 1.00 92.81 104 LEU A N 1
ATOM 809 C CA . LEU A 1 104 ? 9.014 -7.157 -6.606 1.00 92.81 104 LEU A CA 1
ATOM 810 C C . LEU A 1 104 ? 9.505 -7.772 -5.281 1.00 92.81 104 LEU A C 1
ATOM 812 O O . LEU A 1 104 ? 10.707 -7.917 -5.033 1.00 92.81 104 LEU A O 1
ATOM 816 N N . GLY A 1 105 ? 8.564 -8.128 -4.404 1.00 93.00 105 GLY A N 1
ATOM 817 C CA . GLY A 1 105 ? 8.855 -8.632 -3.063 1.00 93.00 105 GLY A CA 1
ATOM 818 C C . GLY A 1 105 ? 9.403 -7.586 -2.078 1.00 93.00 105 GLY A C 1
ATOM 819 O O . GLY A 1 105 ? 9.914 -7.961 -1.020 1.00 93.00 105 GLY A O 1
ATOM 820 N N . ALA A 1 106 ? 9.364 -6.290 -2.402 1.00 92.25 106 ALA A N 1
ATOM 821 C CA . ALA A 1 106 ? 9.694 -5.215 -1.470 1.00 92.25 106 ALA A CA 1
ATOM 822 C C . ALA A 1 106 ? 8.562 -5.035 -0.452 1.00 92.25 106 ALA A C 1
ATOM 824 O O . ALA A 1 106 ? 7.393 -4.939 -0.831 1.00 92.25 106 ALA A O 1
ATOM 825 N N . LYS A 1 107 ? 8.916 -4.971 0.840 1.00 95.00 107 LYS A N 1
ATOM 826 C CA . LYS A 1 107 ? 7.942 -4.871 1.933 1.00 95.00 107 LYS A CA 1
ATOM 827 C C . LYS A 1 107 ? 7.788 -3.430 2.433 1.00 95.00 107 LYS A C 1
ATOM 829 O O . LYS A 1 107 ? 8.695 -2.864 3.039 1.00 95.00 107 LYS A O 1
ATOM 834 N N . TYR A 1 108 ? 6.591 -2.919 2.189 1.00 95.19 108 TYR A N 1
ATOM 835 C CA . TYR A 1 108 ? 5.838 -1.810 2.767 1.00 95.19 108 TYR A CA 1
ATOM 836 C C . TYR A 1 108 ? 5.563 -1.971 4.263 1.00 95.19 108 TYR A C 1
ATOM 838 O O . TYR A 1 108 ? 4.802 -2.871 4.581 1.00 95.19 108 TYR A O 1
ATOM 846 N N . THR A 1 109 ? 6.091 -1.162 5.191 1.00 95.62 109 THR A N 1
ATOM 847 C CA . THR A 1 109 ? 5.550 -1.107 6.573 1.00 95.62 109 THR A CA 1
ATOM 848 C C . THR A 1 109 ? 5.440 0.325 7.075 1.00 95.62 109 THR A C 1
ATOM 850 O O . THR A 1 109 ? 6.325 1.144 6.822 1.00 95.62 109 THR A O 1
ATOM 853 N N . GLY A 1 110 ? 4.374 0.659 7.797 1.00 93.94 110 GLY A N 1
ATOM 854 C CA . GLY A 1 110 ? 4.153 2.043 8.186 1.00 93.94 110 GLY A CA 1
ATOM 855 C C . GLY A 1 110 ? 2.964 2.300 9.089 1.00 93.94 110 GLY A C 1
ATOM 856 O O . GLY A 1 110 ? 2.410 1.391 9.706 1.00 93.94 110 GLY A O 1
ATOM 857 N N . LYS A 1 111 ? 2.610 3.585 9.165 1.00 91.50 111 LYS A N 1
ATOM 858 C CA . LYS A 1 111 ? 1.464 4.087 9.923 1.00 91.50 111 LYS A CA 1
ATOM 859 C C . LYS A 1 111 ? 0.558 4.954 9.063 1.00 91.50 111 LYS A C 1
ATOM 861 O O . LYS A 1 111 ? 1.050 5.722 8.233 1.00 91.50 111 LYS A O 1
ATOM 866 N N . ILE A 1 112 ? -0.740 4.856 9.319 1.00 88.19 112 ILE A N 1
ATOM 867 C CA . ILE A 1 112 ? -1.785 5.729 8.800 1.00 88.19 112 ILE A CA 1
ATOM 868 C C . ILE A 1 112 ? -2.095 6.767 9.876 1.00 88.19 112 ILE A C 1
ATOM 870 O O . ILE A 1 112 ? -2.641 6.457 10.927 1.00 88.19 112 ILE A O 1
ATOM 874 N N . GLU A 1 113 ? -1.755 8.015 9.599 1.00 86.06 113 GLU A N 1
ATOM 875 C CA . GLU A 1 113 ? -1.899 9.148 10.503 1.00 86.06 113 GLU A CA 1
ATOM 876 C C . GLU A 1 113 ? -2.943 10.134 9.948 1.00 86.06 113 GLU A C 1
ATOM 878 O O . GLU A 1 113 ? -3.226 10.177 8.748 1.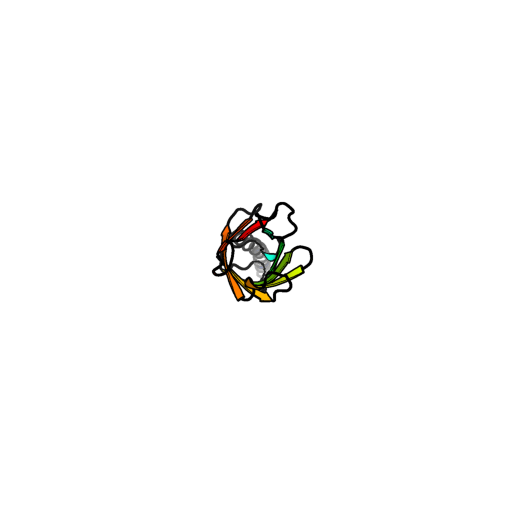00 86.06 113 GLU A O 1
ATOM 883 N N . GLY A 1 114 ? -3.513 10.977 10.812 1.00 72.81 114 GLY A N 1
ATOM 884 C CA . GLY A 1 114 ? -4.321 12.131 10.394 1.00 72.81 114 GLY A CA 1
ATOM 885 C C . GLY A 1 114 ? -5.811 12.061 10.739 1.00 72.81 114 GLY A C 1
ATOM 886 O O . GLY A 1 114 ? -6.320 11.079 11.281 1.00 72.81 114 GLY A O 1
ATOM 887 N N . LYS A 1 115 ? -6.523 13.156 10.452 1.00 60.53 115 LYS A N 1
ATOM 888 C CA . LYS A 1 115 ? -7.939 13.390 10.801 1.00 60.53 115 LYS A CA 1
ATOM 889 C C . LYS A 1 115 ? -8.876 12.964 9.652 1.00 60.53 115 LYS A C 1
ATOM 891 O O . LYS A 1 115 ? -8.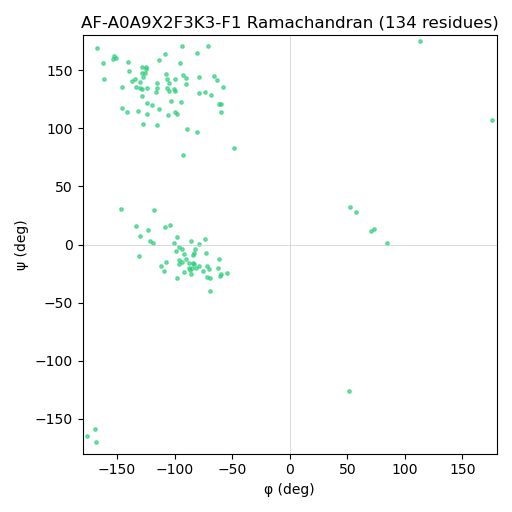391 12.669 8.565 1.00 60.53 115 LYS A O 1
ATOM 896 N N . PRO A 1 116 ? -10.211 12.929 9.851 1.00 57.16 116 PRO A N 1
ATOM 897 C CA . PRO A 1 116 ? -11.158 12.433 8.840 1.00 57.16 116 PRO A CA 1
ATOM 898 C C . PRO A 1 116 ? -11.064 13.109 7.459 1.00 57.16 116 PRO A C 1
ATOM 900 O O . PRO A 1 116 ? -11.402 12.490 6.458 1.00 57.16 116 PRO A O 1
ATOM 903 N N . ASN A 1 117 ? -10.564 14.348 7.402 1.00 58.22 117 ASN A N 1
ATOM 904 C CA . ASN A 1 117 ? -10.512 15.172 6.188 1.00 58.22 117 ASN A CA 1
ATOM 905 C C . ASN A 1 117 ? -9.105 15.252 5.565 1.00 58.22 117 ASN A C 1
ATOM 907 O O . ASN A 1 117 ? -8.824 16.179 4.815 1.00 58.22 117 ASN A O 1
ATOM 911 N N . GLY A 1 118 ? -8.197 14.353 5.944 1.00 70.62 118 GLY A N 1
ATOM 912 C CA . GLY A 1 118 ? -6.837 14.320 5.416 1.00 70.62 118 GLY A CA 1
ATOM 913 C C . GLY A 1 118 ? -6.022 13.251 6.124 1.00 70.62 118 GLY A C 1
ATOM 914 O O . GLY A 1 118 ? -5.677 13.405 7.303 1.00 70.62 118 GLY A O 1
ATOM 915 N N . LYS A 1 119 ? -5.752 12.160 5.408 1.00 82.12 119 LYS A N 1
ATOM 916 C CA . LYS A 1 119 ? -4.952 11.042 5.898 1.00 82.12 119 LYS A CA 1
ATOM 917 C C . LYS A 1 119 ? -3.591 11.018 5.215 1.00 82.12 119 LYS A C 1
ATOM 919 O O . LYS A 1 119 ? -3.447 11.401 4.055 1.00 82.12 119 LYS A O 1
ATOM 924 N N . LEU A 1 120 ? -2.602 10.582 5.983 1.00 89.12 120 LEU A N 1
ATOM 925 C CA . LEU A 1 120 ? -1.207 10.478 5.598 1.00 89.12 120 LEU A CA 1
ATOM 926 C C . LEU A 1 120 ? -0.725 9.067 5.917 1.00 89.12 120 LEU A C 1
ATOM 928 O O . LEU A 1 120 ? -0.863 8.621 7.050 1.00 89.12 120 LEU A O 1
ATOM 932 N N . MET A 1 121 ? -0.128 8.378 4.956 1.00 91.81 121 MET A N 1
ATOM 933 C CA . MET A 1 121 ? 0.465 7.063 5.165 1.00 91.81 121 MET A CA 1
ATOM 934 C C . MET A 1 121 ? 1.975 7.171 4.996 1.00 91.81 121 MET A C 1
ATOM 936 O O . MET A 1 121 ? 2.457 7.519 3.922 1.00 91.81 121 MET A O 1
ATOM 940 N N . ARG A 1 122 ? 2.732 6.901 6.063 1.00 93.50 122 ARG A N 1
ATOM 941 C CA . ARG A 1 122 ? 4.201 6.946 6.043 1.00 93.50 122 ARG A CA 1
ATOM 942 C C . ARG A 1 122 ? 4.750 5.535 6.040 1.00 93.50 122 ARG A C 1
ATOM 944 O O . ARG A 1 122 ? 4.653 4.842 7.051 1.00 93.50 122 ARG A O 1
ATOM 951 N N . LEU A 1 123 ? 5.353 5.139 4.929 1.00 94.12 123 LEU A N 1
ATOM 952 C CA . LEU A 1 123 ? 5.805 3.781 4.679 1.00 94.12 123 LEU A CA 1
ATOM 953 C C . LEU A 1 123 ? 7.325 3.739 4.548 1.00 94.12 123 LEU A C 1
ATOM 955 O O . LEU A 1 123 ? 7.946 4.541 3.850 1.00 94.12 123 LEU A O 1
ATOM 959 N N . LYS A 1 124 ? 7.922 2.758 5.213 1.00 92.50 124 LYS A N 1
ATOM 960 C CA . LYS A 1 124 ? 9.330 2.401 5.094 1.00 92.50 124 LYS A CA 1
ATOM 961 C C . LYS A 1 12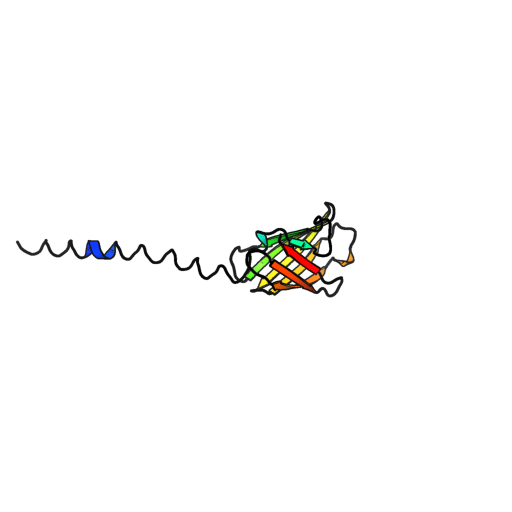4 ? 9.446 1.113 4.307 1.00 92.50 124 LYS A C 1
ATOM 963 O O . LYS A 1 124 ? 8.654 0.194 4.510 1.00 92.50 124 LYS A O 1
ATOM 968 N N . THR A 1 125 ? 10.475 1.036 3.480 1.00 85.81 125 THR A N 1
ATOM 969 C CA . THR A 1 125 ? 10.823 -0.169 2.728 1.00 85.81 125 THR A CA 1
ATOM 970 C C . THR A 1 125 ? 12.265 -0.561 2.998 1.00 85.81 125 THR A C 1
ATOM 972 O O . THR A 1 125 ? 13.117 0.276 3.292 1.00 85.81 125 THR A O 1
ATOM 975 N N . ASN A 1 126 ? 12.537 -1.858 2.905 1.00 74.75 126 ASN A N 1
ATOM 976 C CA . ASN A 1 126 ? 13.885 -2.413 2.968 1.00 74.75 126 ASN A CA 1
ATOM 977 C C . ASN A 1 126 ? 14.613 -2.388 1.612 1.00 74.75 126 ASN A C 1
ATOM 979 O O . ASN A 1 126 ? 15.800 -2.704 1.570 1.00 74.75 126 ASN A O 1
ATOM 983 N N . LYS A 1 127 ? 13.914 -2.059 0.518 1.00 69.88 127 LYS A N 1
ATOM 984 C CA . LYS A 1 127 ? 14.413 -2.200 -0.860 1.00 69.88 127 LYS A CA 1
ATOM 985 C C . LYS A 1 127 ? 14.179 -0.979 -1.761 1.00 69.88 127 LYS A C 1
ATOM 987 O O . LYS A 1 127 ? 14.323 -1.092 -2.969 1.00 69.88 127 LYS A O 1
ATOM 992 N N . GLY A 1 128 ? 13.869 0.191 -1.211 1.00 66.50 128 GLY A N 1
ATOM 993 C CA . GLY A 1 128 ? 13.617 1.384 -2.025 1.00 66.50 128 GLY A CA 1
ATOM 994 C C . GLY A 1 128 ? 13.544 2.678 -1.221 1.00 66.50 128 GLY A C 1
ATOM 995 O O . GLY A 1 128 ? 14.045 2.762 -0.098 1.00 66.50 128 GLY A O 1
ATOM 996 N N . THR A 1 129 ? 12.904 3.690 -1.801 1.00 76.56 129 THR A N 1
ATOM 997 C CA . THR A 1 129 ? 12.642 4.977 -1.143 1.00 76.56 129 THR A CA 1
ATOM 998 C C . THR A 1 129 ? 11.455 4.856 -0.189 1.00 76.56 129 THR A C 1
ATOM 1000 O O . THR A 1 129 ? 10.485 4.152 -0.470 1.00 76.56 129 THR A O 1
ATOM 1003 N N . ASN A 1 130 ? 11.518 5.560 0.945 1.00 86.94 130 ASN A N 1
ATOM 1004 C CA . ASN A 1 130 ? 10.353 5.723 1.814 1.00 86.94 130 ASN A CA 1
ATOM 1005 C C . ASN A 1 130 ? 9.211 6.374 1.027 1.00 86.94 130 ASN A C 1
ATOM 1007 O O . ASN A 1 130 ? 9.430 7.359 0.326 1.00 86.94 130 ASN A O 1
ATOM 1011 N N . LEU A 1 131 ? 8.005 5.844 1.188 1.00 90.81 131 LEU A N 1
ATOM 1012 C CA . LEU A 1 131 ? 6.819 6.288 0.472 1.00 90.81 131 LEU A CA 1
ATOM 1013 C C . LEU A 1 131 ? 5.929 7.076 1.432 1.00 90.81 131 LEU A C 1
ATOM 1015 O O . LEU A 1 131 ? 5.725 6.674 2.582 1.00 90.81 131 LEU A O 1
ATOM 1019 N N . ILE A 1 132 ? 5.430 8.222 0.977 1.00 93.31 132 ILE A N 1
ATOM 1020 C CA . ILE A 1 132 ? 4.493 9.034 1.745 1.00 93.31 132 ILE A CA 1
ATOM 1021 C C . ILE A 1 132 ? 3.255 9.242 0.889 1.00 93.31 132 ILE A C 1
ATOM 1023 O O . ILE A 1 132 ? 3.321 9.927 -0.124 1.00 93.31 132 ILE A O 1
ATOM 1027 N N . LEU A 1 133 ? 2.136 8.656 1.305 1.00 93.31 133 LEU A N 1
ATOM 1028 C CA . LEU A 1 133 ? 0.880 8.751 0.573 1.00 93.31 133 LEU A CA 1
ATOM 1029 C C . LEU A 1 133 ? -0.085 9.706 1.257 1.00 93.31 133 LEU A C 1
ATOM 1031 O O . LEU A 1 133 ? -0.237 9.676 2.479 1.00 93.31 133 LEU A O 1
ATOM 1035 N N . THR A 1 134 ? -0.785 10.507 0.468 1.00 91.19 134 THR A N 1
ATOM 1036 C CA . THR A 1 134 ? -1.815 11.431 0.952 1.00 91.19 134 THR A CA 1
ATOM 1037 C C . THR A 1 134 ? -3.132 11.209 0.234 1.00 91.19 134 THR A C 1
ATOM 1039 O O . THR A 1 134 ? -3.144 10.879 -0.949 1.00 91.19 134 THR A O 1
ATOM 1042 N N . THR A 1 135 ? -4.238 11.435 0.935 1.00 86.12 135 THR A N 1
ATOM 1043 C CA . THR A 1 135 ? -5.573 11.518 0.331 1.00 86.12 135 THR A CA 1
ATOM 1044 C C . THR A 1 135 ? -5.955 12.985 0.161 1.00 86.12 135 THR A C 1
ATOM 1046 O O . THR A 1 135 ? -5.842 13.734 1.136 1.00 86.12 135 THR A O 1
ATOM 1049 N N . ASP A 1 136 ? -6.438 13.374 -1.017 1.00 67.06 136 ASP A N 1
ATOM 1050 C CA . ASP A 1 136 ? -7.109 14.669 -1.208 1.00 67.06 136 ASP A CA 1
ATOM 1051 C C . ASP A 1 136 ? -8.497 14.722 -0.525 1.00 67.06 136 ASP A C 1
ATOM 1053 O O . ASP A 1 136 ? -9.163 13.661 -0.350 1.00 67.06 136 ASP A O 1
#

Nearest PDB structures (foldseek):
  3ew1-assembly10_F  TM=6.517E-01  e=7.998E-02  Rhizobium etli CFN 42
  8ass-assembly1_A  TM=5.784E-01  e=5.526E-02  Rhizobium sp. AAP43
  6hdt-assembly2_B  TM=6.122E-01  e=1.220E-01  Afifella pfennigii
  3ew2-assembly4_G  TM=6.384E-01  e=3.509E-01  Rhizobium etli CFN 42
  7yf1-assembly1_A  TM=3.935E-01  e=1.804E+00  Mus musculus

Sequence (136 aa):
MKTIKKLLLIALAIIQAQQLTSCGAETVAALFIPLISAKTWTDQADATKQHTFFFNVDEDGKAKSNFTGNENIEGVQDHFEGSFDEEYIEFTYTEINSSDATKLGAKYTGKIEGKPNGKLMRLKTNKGTNLILTTD

Organism: NCBI:txid2953739

Secondary structure (DSSP, 8-state):
--SSTTSTTTSSSSSSSSSSSSSSSSSSSTTS---GGGS-EEETT-TTS--EEEEEESSTT-SEEEEEEEEEETTEEEEEEEEEETTEEEEEEEE--SS-GGGTT-EEEEEEEEETTEEEEEEEESSS--EEEE--

Mean predicted aligned error: 12.31 Å

pLDDT: mean 77.34, std 19.81, range [39.38, 98.19]

Radius of gyration: 24.11 Å; Cα contacts (8 Å, |Δi|>4): 249; chains: 1; bounding box: 82×27×54 Å

Foldseek 3Di:
DPPPPPPVVVVVVVVVVPPPPPPPPVPPLPPFDPPLQVFWKAFPVDPPRQFIKHWAWPDPSDQKTKTKIWTGDPNFTWIKIWMHHGQKIKIATCGGPDPPPQRHRWMWIFGWDDDPVKIWTWTDTPRDDTTIIITD